Protein AF-A0A0L0F121-F1 (afdb_monomer)

Nearest PDB structures (foldseek):
  8fkv-assembly1_NM  TM=9.463E-01  e=6.827E-09  Homo sapiens
  8eti-assembly1_3  TM=9.701E-01  e=3.257E-08  Schizosaccharomyces pombe
  8esq-assembly1_3  TM=9.737E-01  e=3.459E-08  Schizosaccharomyces pombe
  6c0f-assembly1_D  TM=9.710E-01  e=3.009E-07  Saccharomyces cerevisiae BY4741
  7ohx-assembly1_3  TM=9.596E-01  e=1.976E-07  Saccharomyces cerevisiae S288C

Foldseek 3Di:
DDDFDADPDPQFAPRGPDCVRDPVNDQWDWGWDDDPNWIWIWTAHNVCPVPPVPRIDIHTADPDPVRRVVD

Organism: NCBI:txid667725

Mean predicted aligned error: 4.03 Å

InterPro domains:
  IPR029004 Ribosomal eL28/Mak16 [PF01778] (4-70)

Secondary structure (DSSP, 8-state):
---PPBP--TT-SS-B-STTT-TTT-SSEEEEEEETTEEEEEEE-SGGGG-GGG-EEEEEPPSSHHHHTT-

Structure (mmCIF, N/CA/C/O backbone):
data_AF-A0A0L0F121-F1
#
_entry.id   AF-A0A0L0F121-F1
#
loop_
_atom_site.group_PDB
_atom_site.id
_atom_site.type_symbol
_atom_site.label_atom_id
_atom_site.label_alt_id
_atom_site.label_comp_id
_atom_site.label_asym_id
_atom_site.label_entity_id
_atom_site.label_seq_id
_atom_site.pdbx_PDB_ins_code
_atom_site.Cartn_x
_atom_site.Cartn_y
_atom_site.Cartn_z
_atom_site.occupancy
_atom_site.B_iso_or_equiv
_atom_site.auth_seq_id
_atom_site.auth_comp_id
_atom_site.auth_asym_id
_atom_site.auth_atom_id
_atom_site.pdbx_PDB_model_num
ATOM 1 N N . LEU A 1 1 ? 28.174 5.487 4.588 1.00 53.53 1 LEU A N 1
ATOM 2 C CA . LEU A 1 1 ? 26.791 5.988 4.756 1.00 53.53 1 LEU A CA 1
ATOM 3 C C . LEU A 1 1 ? 25.912 5.204 3.798 1.00 53.53 1 LEU A C 1
ATOM 5 O O . LEU A 1 1 ? 26.175 5.255 2.604 1.00 53.53 1 LEU A O 1
ATOM 9 N N . VAL A 1 2 ? 24.969 4.408 4.303 1.00 71.00 2 VAL A N 1
ATOM 10 C CA . VAL A 1 2 ? 24.008 3.707 3.440 1.00 71.00 2 VAL A CA 1
ATOM 11 C C . VAL A 1 2 ? 22.959 4.731 3.027 1.00 71.00 2 VAL A C 1
ATOM 13 O O . VAL A 1 2 ? 22.323 5.339 3.882 1.00 71.00 2 VAL A O 1
ATOM 16 N N . THR A 1 3 ? 22.834 4.986 1.730 1.00 82.62 3 THR A N 1
ATOM 17 C CA . THR A 1 3 ? 21.818 5.886 1.190 1.00 82.62 3 THR A CA 1
ATOM 18 C C . THR A 1 3 ? 20.502 5.126 1.065 1.00 82.62 3 THR A C 1
ATOM 20 O O . THR A 1 3 ? 20.355 4.237 0.227 1.00 82.62 3 THR A O 1
ATOM 23 N N . GLU A 1 4 ? 19.526 5.451 1.910 1.00 83.50 4 GLU A N 1
ATOM 24 C CA . GLU A 1 4 ? 18.187 4.876 1.795 1.00 83.50 4 GLU A CA 1
ATOM 25 C C . GLU A 1 4 ? 17.441 5.523 0.630 1.00 83.50 4 GLU A C 1
ATOM 27 O O . GLU A 1 4 ? 17.306 6.744 0.535 1.00 83.50 4 GLU A O 1
ATOM 32 N N . THR A 1 5 ? 16.978 4.691 -0.300 1.00 90.19 5 THR A N 1
ATOM 33 C CA . THR A 1 5 ? 16.237 5.156 -1.472 1.00 90.19 5 THR A CA 1
ATOM 34 C C . THR A 1 5 ? 14.743 5.052 -1.186 1.00 90.19 5 THR A C 1
ATOM 36 O O . THR A 1 5 ? 14.243 3.965 -0.898 1.00 90.19 5 THR A O 1
ATOM 39 N N . PHE A 1 6 ? 14.011 6.161 -1.282 1.00 92.56 6 PHE A N 1
ATOM 40 C CA . PHE A 1 6 ? 12.565 6.191 -1.039 1.00 92.56 6 PHE A CA 1
ATOM 41 C C . PHE A 1 6 ? 11.761 6.070 -2.339 1.00 92.56 6 PHE A C 1
ATOM 43 O O . PHE A 1 6 ? 12.151 6.567 -3.396 1.00 92.56 6 PHE A O 1
ATOM 50 N N . CYS A 1 7 ? 10.621 5.392 -2.264 1.00 92.44 7 CYS A N 1
ATOM 51 C CA . CYS A 1 7 ? 9.692 5.175 -3.362 1.00 92.44 7 CYS A CA 1
ATOM 52 C C . CYS A 1 7 ? 8.542 6.188 -3.287 1.00 92.44 7 CYS A C 1
ATOM 54 O O . CYS A 1 7 ? 7.958 6.391 -2.229 1.00 92.44 7 CYS A O 1
ATOM 56 N N . ARG A 1 8 ? 8.165 6.775 -4.429 1.00 92.25 8 ARG A N 1
ATOM 57 C CA . ARG A 1 8 ? 7.010 7.691 -4.541 1.00 92.25 8 ARG A CA 1
ATOM 58 C C . ARG A 1 8 ? 5.729 7.000 -5.007 1.00 92.25 8 ARG A C 1
ATOM 60 O O . ARG A 1 8 ? 4.748 7.663 -5.329 1.00 92.25 8 ARG A O 1
ATOM 67 N N . HIS A 1 9 ? 5.751 5.676 -5.134 1.00 92.31 9 HIS A N 1
ATOM 68 C CA . HIS A 1 9 ? 4.600 4.955 -5.646 1.00 92.31 9 HIS A CA 1
ATOM 69 C C . HIS A 1 9 ? 3.479 4.948 -4.591 1.00 92.31 9 HIS A C 1
ATOM 71 O O . HIS A 1 9 ? 3.726 4.506 -3.471 1.00 92.31 9 HIS A O 1
ATOM 77 N N . PRO A 1 10 ? 2.247 5.370 -4.933 1.00 91.31 10 PRO A N 1
ATOM 78 C CA . PRO A 1 10 ? 1.177 5.592 -3.955 1.00 91.31 10 PRO A CA 1
ATOM 79 C C . PRO A 1 10 ? 0.688 4.312 -3.269 1.00 91.31 10 PRO A C 1
ATOM 81 O O . PRO A 1 10 ? 0.045 4.384 -2.231 1.00 91.31 10 PRO A O 1
ATOM 84 N N . MET A 1 11 ? 0.962 3.145 -3.857 1.00 92.31 11 MET A N 1
ATOM 85 C CA . MET A 1 11 ? 0.601 1.844 -3.284 1.00 92.31 11 MET A CA 1
ATOM 86 C C . MET A 1 11 ? 1.691 1.246 -2.387 1.00 92.31 11 MET A C 1
ATOM 88 O O . MET A 1 11 ? 1.478 0.177 -1.828 1.00 92.31 11 MET A O 1
ATOM 92 N N . ASN A 1 12 ? 2.858 1.882 -2.252 1.00 94.31 12 ASN A N 1
ATOM 93 C CA . ASN A 1 12 ? 3.922 1.370 -1.391 1.00 94.31 12 ASN A CA 1
ATOM 94 C C . ASN A 1 12 ? 3.569 1.603 0.088 1.00 94.31 12 ASN A C 1
ATOM 96 O O . ASN A 1 12 ? 3.320 2.735 0.487 1.00 94.31 12 ASN A O 1
ATOM 100 N N . VAL A 1 13 ? 3.575 0.534 0.887 1.00 91.50 13 VAL A N 1
ATOM 101 C CA . VAL A 1 13 ? 3.219 0.577 2.316 1.00 91.50 13 VAL A CA 1
ATOM 102 C C . VAL A 1 13 ? 4.304 1.240 3.174 1.00 91.50 13 VAL A C 1
ATOM 104 O O . VAL A 1 13 ? 3.991 1.969 4.107 1.00 91.50 13 VAL A O 1
ATOM 107 N N . THR A 1 14 ? 5.582 0.984 2.882 1.00 91.38 14 THR A N 1
ATOM 108 C CA . THR A 1 14 ? 6.718 1.395 3.732 1.00 91.38 14 THR A CA 1
ATOM 109 C C . THR A 1 14 ? 7.393 2.679 3.255 1.00 91.38 14 THR A C 1
ATOM 111 O O . THR A 1 14 ? 8.158 3.288 3.994 1.00 91.38 14 THR A O 1
ATOM 114 N N . GLY A 1 15 ? 7.171 3.070 1.997 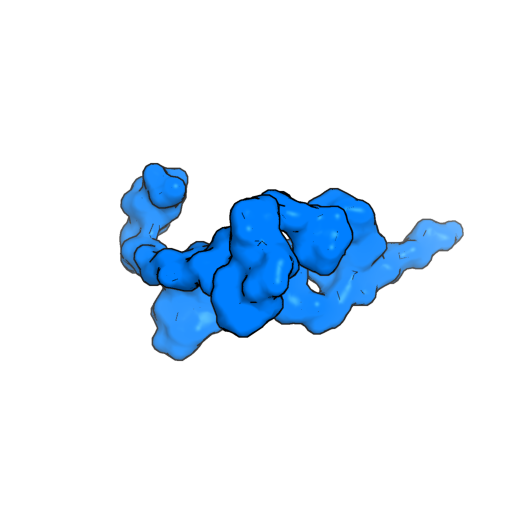1.00 91.81 15 GLY A N 1
ATOM 115 C CA . GLY A 1 15 ? 7.874 4.176 1.348 1.00 91.81 15 GLY A CA 1
ATOM 116 C C . GLY A 1 15 ? 9.320 3.851 0.960 1.00 91.81 15 GLY A C 1
ATOM 117 O O . GLY A 1 15 ? 9.976 4.678 0.334 1.00 91.81 15 GLY A O 1
ATOM 118 N N . GLN A 1 16 ? 9.828 2.652 1.253 1.00 93.00 16 GLN A N 1
ATOM 119 C CA . GLN A 1 16 ? 11.181 2.241 0.877 1.00 93.00 16 GLN A CA 1
ATOM 120 C C . GLN A 1 16 ? 11.216 1.694 -0.554 1.00 93.00 16 GLN A C 1
ATOM 122 O O . GLN A 1 16 ? 10.331 0.949 -0.988 1.00 93.00 16 GLN A O 1
ATOM 127 N N . CYS A 1 17 ? 12.259 2.039 -1.307 1.00 92.19 17 CYS A N 1
ATOM 128 C CA . CYS A 1 17 ? 12.511 1.501 -2.638 1.00 92.19 17 CYS A CA 1
ATOM 129 C C . CYS A 1 17 ? 13.445 0.290 -2.537 1.00 92.19 17 CYS A C 1
ATOM 131 O O . CYS A 1 17 ? 14.660 0.392 -2.677 1.00 92.19 17 CYS A O 1
ATOM 133 N N . ASN A 1 18 ? 12.859 -0.876 -2.276 1.00 91.38 18 ASN A N 1
ATOM 134 C CA . ASN A 1 18 ? 13.554 -2.159 -2.313 1.00 91.38 18 ASN A CA 1
ATOM 135 C C . ASN A 1 18 ? 12.663 -3.225 -2.970 1.00 91.38 18 ASN A C 1
ATOM 137 O O . ASN A 1 18 ? 11.467 -3.014 -3.189 1.00 91.38 18 ASN A O 1
ATOM 141 N N . ARG A 1 19 ? 13.244 -4.384 -3.306 1.00 90.12 19 ARG A N 1
ATOM 142 C CA . ARG A 1 19 ? 12.529 -5.459 -4.016 1.00 90.12 19 ARG A CA 1
ATOM 143 C C . ARG A 1 19 ? 11.321 -5.986 -3.238 1.00 90.12 19 ARG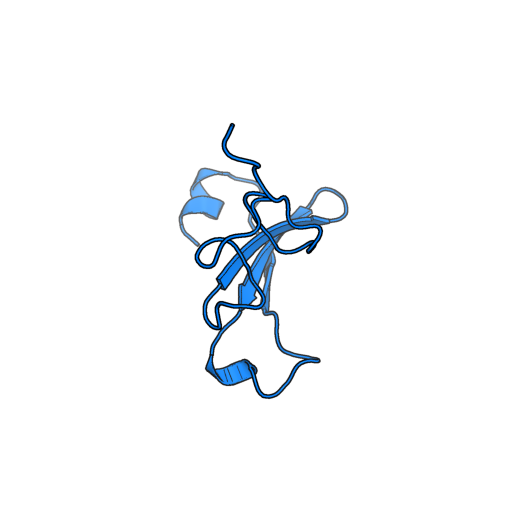 A C 1
ATOM 145 O O . ARG A 1 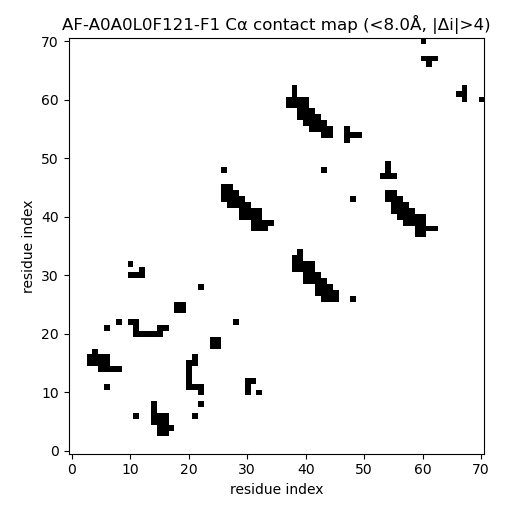19 ? 10.335 -6.361 -3.857 1.00 90.12 19 ARG A O 1
ATOM 152 N N . GLN A 1 20 ? 11.386 -5.998 -1.909 1.00 89.69 20 GLN A N 1
ATOM 153 C CA . GLN A 1 20 ? 10.313 -6.510 -1.052 1.00 89.69 20 GLN A CA 1
ATOM 154 C C . GLN A 1 20 ? 9.145 -5.520 -0.940 1.00 89.69 20 GLN A C 1
ATOM 156 O O . GLN A 1 20 ? 7.986 -5.915 -0.977 1.00 89.69 20 GLN A O 1
ATOM 161 N N . SER A 1 21 ? 9.446 -4.225 -0.857 1.00 92.44 21 SER A N 1
ATOM 162 C CA . SER A 1 21 ? 8.460 -3.165 -0.635 1.00 92.44 21 SER A CA 1
ATOM 163 C C . SER A 1 21 ? 7.836 -2.655 -1.930 1.00 92.44 21 SER A C 1
ATOM 165 O O . SER A 1 21 ? 6.749 -2.088 -1.894 1.00 92.44 21 SER A O 1
ATOM 167 N N . CYS A 1 22 ? 8.492 -2.833 -3.082 1.00 93.06 22 CYS A N 1
ATOM 168 C CA . CYS A 1 22 ? 8.033 -2.249 -4.338 1.00 93.06 22 CYS A CA 1
ATOM 169 C C . CYS A 1 22 ? 6.799 -2.986 -4.911 1.00 93.06 22 CYS A C 1
ATOM 171 O O . CYS A 1 22 ? 6.903 -4.157 -5.291 1.00 93.06 22 CYS A O 1
ATOM 173 N N . PRO A 1 23 ? 5.648 -2.311 -5.078 1.00 93.81 23 PRO A N 1
ATOM 174 C CA . PRO A 1 23 ? 4.433 -2.921 -5.635 1.00 93.81 23 PRO A CA 1
ATOM 175 C C . PRO A 1 23 ? 4.523 -3.206 -7.142 1.00 93.81 23 PRO A C 1
ATOM 177 O O . PRO A 1 23 ? 3.764 -4.017 -7.675 1.00 93.81 23 PRO A O 1
ATOM 180 N N . LEU A 1 24 ? 5.450 -2.558 -7.856 1.00 90.56 24 LEU A N 1
ATOM 181 C CA . LEU A 1 24 ? 5.715 -2.854 -9.268 1.00 90.56 24 LEU A CA 1
ATOM 182 C C . LEU A 1 24 ? 6.486 -4.168 -9.424 1.00 90.56 24 LEU A C 1
ATOM 184 O O . LEU A 1 24 ? 6.178 -4.946 -10.321 1.00 90.56 24 LEU A O 1
ATOM 188 N N . ALA A 1 25 ? 7.440 -4.429 -8.526 1.00 92.12 25 ALA A N 1
ATOM 189 C CA .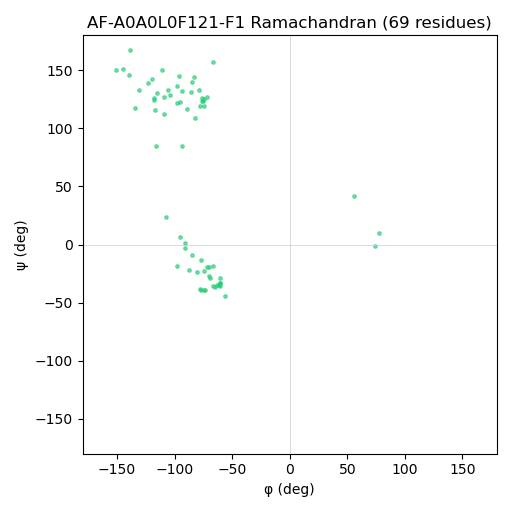 ALA A 1 25 ? 8.279 -5.625 -8.567 1.00 92.12 25 ALA A CA 1
ATOM 190 C C . ALA A 1 25 ? 7.541 -6.903 -8.133 1.00 92.12 25 ALA A C 1
ATOM 192 O O . ALA A 1 25 ? 7.954 -7.999 -8.500 1.00 92.12 25 ALA A O 1
ATOM 193 N N . ASN A 1 26 ? 6.461 -6.770 -7.356 1.00 92.88 26 ASN A N 1
ATOM 194 C CA . ASN A 1 26 ? 5.726 -7.901 -6.796 1.00 92.88 26 ASN A CA 1
ATOM 195 C C . ASN A 1 26 ? 4.360 -8.061 -7.466 1.00 92.88 26 ASN A C 1
ATOM 197 O O . ASN A 1 26 ? 3.564 -7.123 -7.521 1.00 92.88 26 ASN A O 1
ATOM 201 N N . SER A 1 27 ? 4.067 -9.261 -7.968 1.00 91.69 27 SER A N 1
ATOM 202 C CA . SER A 1 27 ? 2.766 -9.577 -8.580 1.00 91.69 27 SER A CA 1
ATOM 203 C C . SER A 1 27 ? 1.680 -9.896 -7.555 1.00 91.69 27 SER A C 1
ATOM 205 O O . SER A 1 27 ? 0.505 -9.725 -7.854 1.00 91.69 27 SER A O 1
ATOM 207 N N . ARG A 1 28 ? 2.068 -10.331 -6.351 1.00 93.56 28 ARG A N 1
ATOM 208 C CA . ARG A 1 28 ? 1.181 -10.500 -5.198 1.00 93.56 28 ARG A CA 1
ATOM 209 C C . ARG A 1 28 ? 1.527 -9.423 -4.183 1.00 93.56 28 ARG A C 1
ATOM 211 O O . ARG A 1 28 ? 2.630 -9.426 -3.643 1.00 93.56 28 ARG A O 1
ATOM 218 N N . TYR A 1 29 ? 0.618 -8.482 -3.978 1.00 94.94 29 TYR A N 1
ATOM 219 C CA . TYR A 1 29 ? 0.868 -7.327 -3.121 1.00 94.94 29 TYR A CA 1
ATOM 220 C C . TYR A 1 29 ? -0.435 -6.843 -2.494 1.00 94.94 29 TYR A C 1
ATOM 222 O O . TYR A 1 29 ? -1.494 -6.985 -3.099 1.00 94.94 29 TYR A O 1
ATOM 230 N N . ALA A 1 30 ? -0.361 -6.261 -1.303 1.00 94.81 30 ALA A N 1
ATOM 231 C CA . ALA A 1 30 ? -1.503 -5.634 -0.660 1.00 94.81 30 ALA A CA 1
ATOM 232 C C . ALA A 1 30 ? -1.072 -4.336 0.023 1.00 94.81 30 ALA A C 1
ATOM 234 O O . ALA A 1 30 ? 0.049 -4.231 0.518 1.00 94.81 30 ALA A O 1
ATOM 235 N N . THR A 1 31 ? -1.955 -3.345 0.026 1.00 94.94 31 THR A N 1
ATOM 236 C CA . THR A 1 31 ? -1.736 -2.065 0.697 1.00 94.94 31 THR A CA 1
ATOM 237 C C . THR A 1 31 ? -3.042 -1.538 1.263 1.00 94.94 31 THR A C 1
ATOM 239 O O . THR A 1 31 ? -4.117 -1.822 0.737 1.00 94.94 31 THR A O 1
ATOM 242 N N . ILE A 1 32 ? -2.954 -0.769 2.340 1.00 94.75 32 ILE A N 1
ATOM 243 C CA . ILE A 1 32 ? -4.104 -0.096 2.933 1.00 94.75 32 ILE A CA 1
ATOM 244 C C . ILE A 1 32 ? -4.016 1.368 2.536 1.00 94.75 32 ILE A C 1
ATOM 246 O O . ILE A 1 32 ? -2.986 2.009 2.731 1.00 94.75 32 ILE A O 1
ATOM 250 N N . LYS A 1 33 ? -5.105 1.900 1.988 1.00 94.00 33 LYS A N 1
ATOM 251 C CA . LYS A 1 33 ? -5.207 3.311 1.637 1.00 94.00 33 LYS A CA 1
ATOM 252 C C . LYS A 1 33 ? -6.506 3.886 2.174 1.00 94.00 33 LYS A C 1
ATOM 254 O O . LYS A 1 33 ? -7.574 3.298 2.011 1.00 94.00 33 LYS A O 1
ATOM 259 N N . GLU A 1 34 ? -6.397 5.044 2.805 1.00 94.00 34 GLU A N 1
ATOM 260 C CA . GLU A 1 34 ? -7.543 5.844 3.213 1.00 94.00 34 GLU A CA 1
ATOM 261 C C . GLU A 1 34 ? -7.984 6.735 2.047 1.00 94.00 34 GLU A C 1
ATOM 263 O O . GLU A 1 34 ? -7.160 7.365 1.379 1.00 94.00 34 GLU A O 1
ATOM 268 N N . GLU A 1 35 ? -9.284 6.726 1.759 1.00 94.25 35 GLU A N 1
ATOM 269 C CA . GLU A 1 35 ? -9.908 7.636 0.805 1.00 94.25 35 GLU A CA 1
ATOM 270 C C . GLU A 1 35 ? -11.205 8.203 1.396 1.00 94.25 35 GLU A C 1
ATOM 272 O O . GLU A 1 35 ? -12.165 7.464 1.634 1.00 94.25 35 GLU A O 1
ATOM 277 N N . ASN A 1 36 ? -11.249 9.525 1.583 1.00 93.94 36 ASN A N 1
ATOM 278 C CA . ASN A 1 36 ? -12.394 10.271 2.121 1.00 93.94 36 ASN A CA 1
ATOM 279 C C . ASN A 1 36 ? -12.872 9.762 3.498 1.00 93.94 36 ASN A C 1
ATOM 281 O O . ASN A 1 36 ? -14.072 9.626 3.743 1.00 93.94 36 ASN A O 1
ATOM 285 N N . GLY A 1 37 ? -11.939 9.440 4.392 1.00 93.00 37 GLY A N 1
ATOM 286 C CA . GLY A 1 37 ? -12.197 8.931 5.741 1.00 93.00 37 GLY A CA 1
ATOM 287 C C . GLY A 1 37 ? -12.587 7.451 5.797 1.00 93.00 37 GLY A C 1
ATOM 288 O O . GLY A 1 37 ? -13.028 6.972 6.842 1.00 93.00 37 GLY A O 1
ATOM 289 N N . ILE A 1 38 ? -12.460 6.717 4.687 1.00 94.06 38 ILE A N 1
ATOM 290 C CA . ILE A 1 38 ? -12.753 5.283 4.609 1.00 94.06 38 ILE A CA 1
ATOM 291 C C . ILE A 1 38 ? -11.476 4.526 4.251 1.00 94.06 38 ILE A C 1
ATOM 293 O O . ILE A 1 38 ? -10.848 4.798 3.230 1.00 94.06 38 ILE A O 1
ATOM 297 N N . CYS A 1 39 ? -11.121 3.532 5.064 1.00 94.75 39 CYS A N 1
ATOM 298 C CA . CYS A 1 39 ? -10.001 2.642 4.780 1.00 94.75 39 CYS A CA 1
ATOM 299 C C . CYS A 1 39 ? -10.396 1.574 3.756 1.00 94.75 39 CYS A C 1
ATOM 301 O O . CYS A 1 39 ? -11.422 0.900 3.890 1.00 94.75 39 CYS A O 1
ATOM 303 N N . TYR A 1 40 ? -9.541 1.385 2.759 1.00 95.94 40 TYR A N 1
ATOM 304 C CA . TYR A 1 40 ? -9.665 0.340 1.757 1.00 95.94 40 TYR A CA 1
ATOM 305 C C . TYR A 1 40 ? -8.414 -0.529 1.739 1.00 95.94 40 TYR A C 1
ATOM 307 O O . TYR A 1 40 ? -7.291 -0.027 1.794 1.00 95.94 40 TYR A O 1
ATOM 315 N N . LEU A 1 41 ? -8.627 -1.832 1.607 1.00 95.88 41 LEU A N 1
ATOM 316 C CA . LEU A 1 41 ? -7.598 -2.802 1.287 1.00 95.88 41 LEU A CA 1
ATOM 317 C C . LEU A 1 41 ? -7.504 -2.915 -0.236 1.00 95.88 41 LEU A C 1
ATOM 319 O O . LEU A 1 41 ? -8.459 -3.313 -0.906 1.00 95.88 41 LEU A O 1
ATOM 323 N N . TYR A 1 42 ? -6.349 -2.544 -0.771 1.00 95.56 42 TYR A N 1
ATOM 324 C CA . TYR A 1 42 ? -5.993 -2.709 -2.169 1.00 95.56 42 TYR A CA 1
ATOM 325 C C . TYR A 1 42 ? -5.148 -3.964 -2.325 1.00 95.56 42 TYR A C 1
ATOM 327 O O . TYR A 1 42 ? -4.078 -4.057 -1.728 1.00 95.56 42 TYR A O 1
ATOM 335 N N . MET A 1 43 ? -5.593 -4.912 -3.144 1.00 95.12 43 MET A N 1
ATOM 336 C CA . MET A 1 43 ? -4.880 -6.163 -3.403 1.00 95.12 43 MET A CA 1
ATOM 337 C C . MET A 1 43 ? -4.526 -6.287 -4.878 1.00 95.12 43 MET A C 1
ATOM 339 O O . MET A 1 43 ? -5.293 -5.906 -5.757 1.00 95.12 43 MET A O 1
ATOM 343 N N . LYS A 1 44 ? -3.346 -6.830 -5.146 1.00 94.25 44 LYS A N 1
ATOM 344 C CA . LYS A 1 44 ? -2.846 -7.169 -6.471 1.00 94.25 44 LYS A CA 1
ATOM 345 C C . LYS A 1 44 ? -2.627 -8.672 -6.512 1.00 94.25 44 LYS A C 1
ATOM 347 O O . LYS A 1 44 ? -1.884 -9.212 -5.687 1.00 94.25 44 LYS A O 1
ATOM 352 N N . THR A 1 45 ? -3.261 -9.324 -7.474 1.00 93.88 45 THR A N 1
ATOM 353 C CA . THR A 1 45 ? -3.163 -10.764 -7.721 1.00 93.88 45 THR A CA 1
ATOM 354 C C . THR A 1 45 ? -2.410 -11.027 -9.025 1.00 93.88 45 THR A C 1
ATOM 356 O O . THR A 1 45 ? -2.435 -10.221 -9.959 1.00 93.88 45 THR A O 1
ATOM 359 N N . ILE A 1 46 ? -1.710 -12.165 -9.099 1.00 93.56 46 ILE A N 1
ATOM 360 C CA . ILE A 1 46 ? -0.926 -12.544 -10.287 1.00 93.56 46 ILE A CA 1
ATOM 361 C C . ILE A 1 46 ? -1.819 -12.746 -11.516 1.00 93.56 46 ILE A C 1
ATOM 363 O O . ILE A 1 46 ? -1.438 -12.382 -12.624 1.00 93.56 46 ILE A O 1
ATOM 367 N N . GLU A 1 47 ? -3.031 -13.257 -11.310 1.00 93.06 47 GLU A N 1
ATOM 36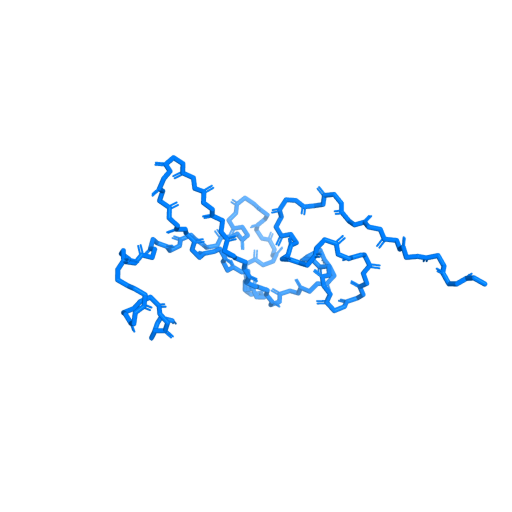8 C CA . GLU A 1 47 ? -3.991 -13.567 -12.370 1.00 93.06 47 GLU A CA 1
ATOM 369 C C . GLU A 1 47 ? -4.381 -12.316 -13.163 1.00 93.06 47 GLU A C 1
ATOM 371 O O . GLU A 1 47 ? -4.520 -12.365 -14.381 1.00 93.06 47 GLU A O 1
ATOM 376 N N . ARG A 1 48 ? -4.462 -11.158 -12.497 1.00 91.88 48 ARG A N 1
ATOM 377 C CA . ARG A 1 48 ? -4.891 -9.880 -13.088 1.00 91.88 48 ARG A CA 1
ATOM 378 C C . ARG A 1 48 ? -3.735 -9.048 -13.649 1.00 91.88 48 ARG A C 1
ATOM 380 O O . ARG A 1 48 ? -3.971 -7.961 -14.180 1.00 91.88 48 ARG A O 1
ATOM 387 N N . ALA A 1 49 ? -2.495 -9.546 -13.583 1.00 90.44 49 ALA A N 1
ATOM 388 C CA . ALA A 1 49 ? -1.296 -8.817 -14.009 1.00 90.44 49 ALA A CA 1
ATOM 389 C C . ALA A 1 49 ? -1.308 -8.424 -15.498 1.00 90.44 49 ALA A C 1
ATOM 391 O O . ALA A 1 49 ? -0.743 -7.397 -15.869 1.00 90.44 49 ALA A O 1
ATOM 392 N N . HIS A 1 50 ? -1.990 -9.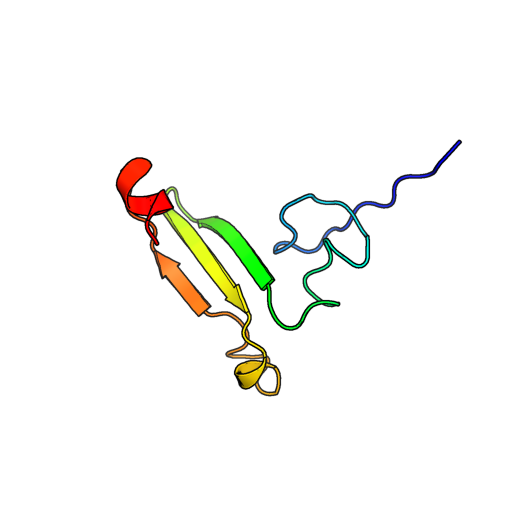208 -16.337 1.00 91.12 50 HIS A N 1
ATOM 393 C CA . HIS A 1 50 ? -2.148 -8.941 -17.767 1.00 91.12 50 HIS A CA 1
ATOM 394 C C . HIS A 1 50 ? -3.183 -7.840 -18.079 1.00 91.12 50 HIS A C 1
ATOM 396 O O . HIS A 1 50 ? -3.218 -7.323 -19.193 1.00 91.12 50 HIS A O 1
ATOM 402 N N . THR A 1 51 ? -4.007 -7.440 -17.103 1.00 94.12 51 THR A N 1
ATOM 403 C CA . THR A 1 51 ? -5.052 -6.415 -17.252 1.00 94.12 51 THR A CA 1
ATOM 404 C C . THR A 1 51 ? -4.768 -5.204 -16.357 1.00 94.12 51 THR A C 1
ATOM 406 O O . THR A 1 51 ? -5.332 -5.110 -15.266 1.00 94.12 51 THR A O 1
ATOM 409 N N . PRO A 1 52 ? -3.948 -4.225 -16.790 1.00 89.50 52 PRO A N 1
ATOM 410 C CA . PRO A 1 52 ? -3.531 -3.105 -15.940 1.00 89.50 52 PRO A CA 1
ATOM 411 C C . PRO A 1 52 ? -4.704 -2.249 -15.437 1.00 89.50 52 PRO A C 1
ATOM 413 O O . PRO A 1 52 ? -4.684 -1.781 -14.301 1.00 89.50 52 PRO A O 1
ATOM 416 N N . LYS A 1 53 ? -5.767 -2.103 -16.243 1.00 92.69 53 LYS A N 1
ATOM 417 C CA . LYS A 1 53 ? -6.999 -1.393 -15.852 1.00 92.69 53 LYS A CA 1
ATOM 418 C C . LYS A 1 53 ? -7.691 -2.038 -14.648 1.00 92.69 53 LYS A C 1
ATOM 420 O O . LYS A 1 53 ? -8.235 -1.337 -13.804 1.00 92.69 53 LYS A O 1
ATOM 425 N N . ASN A 1 54 ? -7.635 -3.364 -14.569 1.00 92.38 54 ASN A N 1
ATOM 426 C CA . ASN A 1 54 ? -8.228 -4.156 -13.503 1.00 92.38 54 ASN A CA 1
ATOM 427 C C . ASN A 1 54 ? -7.138 -4.709 -12.580 1.00 92.38 54 ASN A C 1
ATOM 429 O O . ASN A 1 54 ? -7.362 -5.726 -11.952 1.00 92.38 54 ASN A O 1
ATOM 433 N N . LEU A 1 55 ? -5.952 -4.114 -12.485 1.00 92.81 55 LEU A N 1
ATOM 434 C CA . LEU A 1 55 ? -4.860 -4.738 -11.731 1.00 92.81 55 LEU A CA 1
ATOM 435 C C . LEU A 1 55 ? -5.155 -4.850 -10.229 1.00 92.81 55 LEU A C 1
ATOM 437 O O . LEU A 1 55 ? -4.763 -5.823 -9.591 1.00 92.81 55 LEU A O 1
ATOM 441 N N . TRP A 1 56 ? -5.835 -3.842 -9.685 1.00 93.88 56 TRP A N 1
ATOM 442 C CA . TRP A 1 56 ? -6.072 -3.702 -8.257 1.00 93.88 56 TRP A CA 1
ATOM 443 C C . TRP A 1 56 ? -7.511 -4.043 -7.885 1.00 93.88 56 TRP A C 1
ATOM 445 O O . TRP A 1 56 ? -8.472 -3.562 -8.488 1.00 93.88 56 TRP A O 1
ATOM 455 N N . GLU A 1 57 ? -7.637 -4.854 -6.850 1.00 93.75 57 GLU A N 1
ATOM 456 C CA . GLU A 1 57 ? -8.871 -5.174 -6.150 1.00 93.75 57 GLU A CA 1
ATOM 457 C C . GLU A 1 57 ? -9.026 -4.237 -4.970 1.00 93.75 57 GLU A C 1
ATOM 459 O O . GLU A 1 57 ? -8.078 -4.044 -4.218 1.00 93.75 57 GLU A O 1
ATOM 464 N N . LYS A 1 58 ? -10.210 -3.647 -4.813 1.00 94.25 58 LYS A N 1
ATOM 465 C CA . LYS A 1 58 ? -10.499 -2.678 -3.758 1.00 94.25 58 LYS A CA 1
ATOM 466 C C . LYS A 1 58 ? -11.584 -3.235 -2.848 1.00 94.25 58 LYS A C 1
ATOM 468 O O . LYS A 1 58 ? -12.722 -3.399 -3.281 1.00 94.25 58 LYS A O 1
ATOM 473 N N . VAL A 1 59 ? -11.243 -3.478 -1.587 1.00 95.31 59 VAL A N 1
ATOM 474 C CA . VAL A 1 59 ? -12.162 -3.971 -0.554 1.00 95.31 59 VAL A CA 1
ATOM 475 C C . VAL A 1 59 ? -12.310 -2.907 0.524 1.00 95.31 59 VAL A C 1
ATOM 477 O O . VAL A 1 59 ? -11.324 -2.358 1.007 1.00 95.31 59 VAL A O 1
ATOM 480 N N . LYS A 1 60 ? -13.548 -2.574 0.895 1.00 95.69 60 LYS A N 1
ATOM 481 C CA . LYS A 1 60 ? -13.819 -1.627 1.981 1.00 95.69 60 LYS A CA 1
ATOM 482 C C . LYS A 1 60 ? -13.594 -2.314 3.323 1.00 95.69 60 LYS A C 1
ATOM 484 O O . LYS A 1 60 ? -14.217 -3.337 3.586 1.00 95.69 60 LYS A O 1
ATOM 489 N N . LEU A 1 61 ? -12.756 -1.727 4.173 1.00 95.56 61 LEU A N 1
ATOM 490 C CA . LEU A 1 61 ? -12.539 -2.237 5.521 1.00 95.56 61 LEU A CA 1
ATOM 491 C C . LEU A 1 61 ? -13.640 -1.733 6.473 1.00 95.56 61 LEU A C 1
ATOM 493 O O . LEU A 1 61 ? -14.115 -0.596 6.333 1.00 95.56 61 LEU A O 1
ATOM 497 N N . PRO A 1 62 ? -14.075 -2.558 7.440 1.00 94.25 62 PRO A N 1
ATOM 498 C CA . PRO A 1 62 ? -14.982 -2.127 8.491 1.00 94.25 62 PRO A CA 1
ATOM 499 C C . PRO A 1 62 ? -14.288 -1.107 9.402 1.00 94.25 62 PRO A C 1
ATOM 501 O O . PRO A 1 62 ? -13.064 -1.053 9.503 1.00 94.25 62 PRO A O 1
ATOM 504 N N . LYS A 1 63 ? -15.087 -0.280 10.086 1.00 91.81 63 LYS A N 1
ATOM 505 C CA . LYS A 1 63 ? -14.564 0.736 11.017 1.00 91.81 63 LYS A CA 1
ATOM 506 C C . LYS A 1 63 ? -13.972 0.116 12.284 1.00 91.81 63 LYS A C 1
ATOM 508 O O . LYS A 1 63 ? -13.115 0.724 12.918 1.00 91.81 63 LYS A O 1
ATOM 513 N N . ASN A 1 64 ? -14.453 -1.064 12.672 1.00 94.94 64 ASN A N 1
ATOM 514 C CA . ASN A 1 64 ? -13.934 -1.78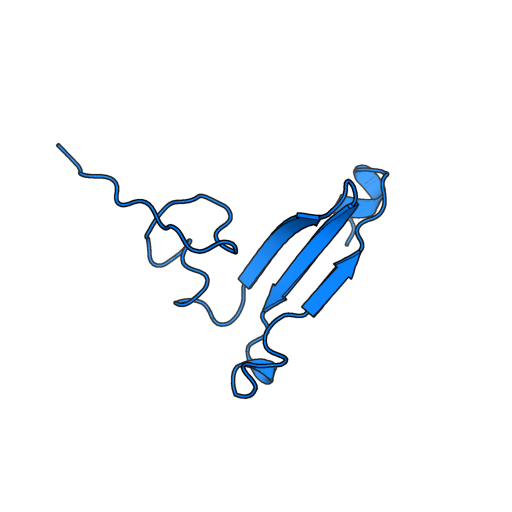1 13.824 1.00 94.94 64 ASN A CA 1
ATOM 515 C C . ASN A 1 64 ? -12.600 -2.438 13.463 1.00 94.94 64 ASN A C 1
ATOM 517 O O . ASN A 1 64 ? -12.527 -3.261 12.551 1.00 94.94 64 ASN A O 1
ATOM 521 N N . TYR A 1 65 ? -11.564 -2.108 14.227 1.00 91.94 65 TYR A N 1
ATOM 522 C CA . TYR A 1 65 ? -10.222 -2.647 14.043 1.00 91.94 65 TYR A CA 1
ATOM 523 C C . TYR A 1 65 ? -10.175 -4.183 14.094 1.00 91.94 65 TYR A C 1
ATOM 525 O O . TYR A 1 65 ? -9.558 -4.814 13.241 1.00 91.94 65 TYR A O 1
ATOM 533 N N . THR A 1 66 ? -10.862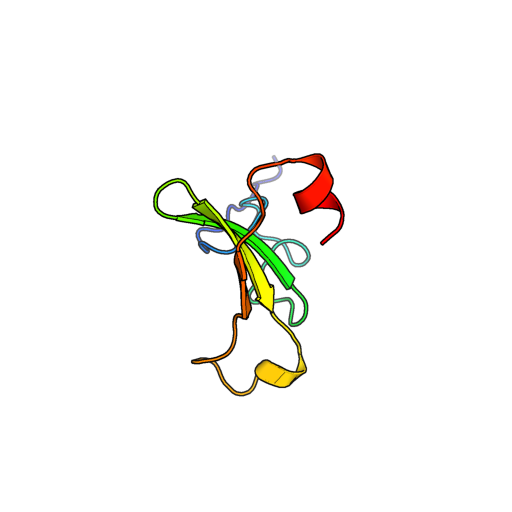 -4.797 15.061 1.00 95.62 66 THR A N 1
ATOM 534 C CA . THR A 1 66 ? -10.838 -6.260 15.242 1.00 95.62 66 THR A CA 1
ATOM 535 C C . THR A 1 66 ? -11.555 -7.008 14.125 1.00 95.62 66 THR A C 1
ATOM 537 O O . THR A 1 66 ? -11.193 -8.140 13.819 1.00 95.62 66 THR A O 1
ATOM 540 N N . GLU A 1 67 ? -12.559 -6.385 13.506 1.00 94.06 67 GLU A N 1
ATOM 541 C CA . GLU A 1 67 ? -13.233 -6.940 12.333 1.00 94.06 67 GLU A CA 1
ATOM 542 C C . GLU A 1 67 ? -12.379 -6.741 11.079 1.00 94.06 67 GLU A C 1
ATOM 544 O O . GLU A 1 67 ? -12.286 -7.648 10.261 1.00 94.06 67 GLU A O 1
ATOM 549 N N . ALA A 1 68 ? -11.697 -5.597 10.955 1.00 93.31 68 ALA A N 1
ATOM 550 C CA . ALA A 1 68 ? -10.833 -5.295 9.816 1.00 93.31 68 ALA A CA 1
ATOM 551 C C . ALA A 1 68 ? -9.602 -6.205 9.754 1.00 93.31 68 ALA A C 1
ATOM 553 O O . ALA A 1 68 ? -9.186 -6.580 8.667 1.00 93.31 68 ALA A O 1
ATOM 554 N N . LEU A 1 69 ? -9.043 -6.584 10.907 1.00 92.81 69 LEU A N 1
ATOM 555 C CA . LEU A 1 69 ? -7.880 -7.473 10.990 1.00 92.81 69 LEU A CA 1
ATOM 556 C C . LEU A 1 69 ? -8.195 -8.929 10.598 1.00 92.81 69 LEU A C 1
ATOM 558 O O . LEU A 1 69 ? -7.282 -9.700 10.326 1.00 92.81 69 LEU A O 1
ATOM 562 N N . LYS A 1 70 ? -9.474 -9.322 10.614 1.00 92.69 70 LYS A N 1
ATOM 563 C CA . LYS A 1 70 ? -9.919 -10.680 10.259 1.00 92.69 70 LYS A CA 1
ATOM 564 C C . LYS A 1 70 ? -10.131 -10.877 8.755 1.00 92.69 70 LYS A C 1
ATOM 566 O O . LYS A 1 70 ? -10.406 -12.004 8.348 1.00 92.69 70 LYS A O 1
ATOM 571 N N . ILE A 1 71 ? -10.072 -9.79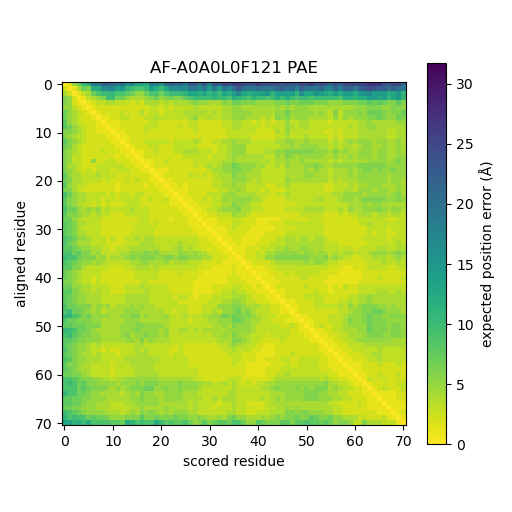5 7.979 1.00 81.19 71 ILE A N 1
ATOM 572 C CA . ILE A 1 71 ? -10.157 -9.799 6.513 1.00 81.19 71 ILE A CA 1
ATOM 573 C C . ILE A 1 71 ? -8.772 -10.102 5.950 1.00 81.19 71 ILE A C 1
ATOM 575 O O . ILE A 1 71 ? -8.699 -10.960 5.045 1.00 81.19 71 ILE A O 1
#

Solvent-accessible surface area (backbone atoms only — not comparable to full-atom values): 4435 Å² total; per-residue (Å²): 134,87,81,84,51,72,41,88,56,90,65,35,80,82,39,46,58,45,77,88,49,29,58,85,76,34,52,68,40,72,28,79,47,74,56,95,93,40,49,28,43,37,38,32,45,62,87,33,63,89,38,74,94,60,28,66,45,81,42,80,49,60,91,50,65,76,64,39,75,72,108

pLDDT: mean 91.83, std 5.88, range [53.53, 95.94]

Sequence (71 aa):
LVTETFCRHPMNVTGQCNRQSCPLANSRYATIKEENGICYLYMKTIERAHTPKNLWEKVKLPKNYTEALKI

Radius of gyration: 13.85 Å; Cα contacts (8 Å, |Δi|>4): 103; chains: 1; bounding box: 42×24×33 Å